Protein AF-A0A7W0THV8-F1 (afdb_monomer)

Sequence (160 aa):
AHALTLDAVAAEAGVSKGGVLYHFGSKRALIDGLVDCWLDDFEARLEGPDLVAAYVRASDLSGAGPDVRASEFGMLAALIGDPEVLEAARKRQAQWMERMLGGTLAREDAWLVRFAADGLWFADLLGIATPAGEDRRRLIARLLSLAAGGAARIDSSVNR

Radius of gyration: 19.08 Å; Cα contacts (8 Å, |Δi|>4): 119; chains: 1; bounding box: 66×31×42 Å

Structure (mmCIF, N/CA/C/O backbone):
data_AF-A0A7W0THV8-F1
#
_entry.id   AF-A0A7W0THV8-F1
#
loop_
_atom_site.group_PDB
_atom_site.id
_atom_site.type_symbol
_atom_site.label_atom_id
_atom_site.label_alt_id
_atom_site.label_comp_id
_atom_site.label_asym_id
_atom_site.label_entity_id
_atom_site.label_seq_id
_atom_site.pdbx_PDB_ins_code
_atom_site.Cartn_x
_atom_site.Cartn_y
_atom_site.Cartn_z
_atom_site.occupancy
_atom_site.B_iso_or_equiv
_atom_site.auth_seq_id
_atom_site.auth_comp_id
_atom_site.auth_asym_id
_atom_site.auth_atom_id
_atom_site.pdbx_PDB_model_num
ATOM 1 N N . ALA A 1 1 ? -8.223 16.161 10.550 1.00 44.00 1 ALA A N 1
ATOM 2 C CA . ALA A 1 1 ? -8.437 14.716 10.354 1.00 44.00 1 ALA A CA 1
ATOM 3 C C . ALA A 1 1 ? -9.299 14.203 11.499 1.00 44.00 1 ALA A C 1
ATOM 5 O O . ALA A 1 1 ? -8.899 14.351 12.649 1.00 44.00 1 ALA A O 1
ATOM 6 N N . HIS A 1 2 ? -10.496 13.691 11.210 1.00 48.56 2 HIS A N 1
ATOM 7 C CA . HIS A 1 2 ? -11.287 12.981 12.213 1.00 48.56 2 HIS A CA 1
ATOM 8 C C . HIS A 1 2 ? -10.572 11.663 12.503 1.00 48.56 2 HIS A C 1
ATOM 10 O O . HIS A 1 2 ? -10.483 10.805 11.631 1.00 48.56 2 HIS A O 1
ATOM 16 N N . ALA A 1 3 ? -10.000 11.526 13.699 1.00 66.25 3 ALA A N 1
ATOM 17 C CA . ALA A 1 3 ? -9.492 10.241 14.150 1.00 66.25 3 ALA A CA 1
ATOM 18 C C . ALA A 1 3 ? -10.640 9.224 14.092 1.00 66.25 3 ALA A C 1
ATOM 20 O O . ALA A 1 3 ? -11.735 9.533 14.560 1.00 66.25 3 ALA A O 1
ATOM 21 N N . LEU A 1 4 ? -10.394 8.030 13.544 1.00 74.19 4 LEU A N 1
ATOM 22 C CA . LEU A 1 4 ? -11.346 6.917 13.565 1.00 74.19 4 LEU A CA 1
ATOM 23 C C . LEU A 1 4 ? -11.940 6.786 14.979 1.00 74.19 4 LEU A C 1
ATOM 25 O O . LEU A 1 4 ? -11.187 6.656 15.950 1.00 74.19 4 LEU A O 1
ATOM 29 N N . THR A 1 5 ? -13.264 6.841 15.128 1.00 84.94 5 THR A N 1
ATOM 30 C CA . THR A 1 5 ? -13.939 6.588 16.410 1.00 84.94 5 THR A CA 1
ATOM 31 C C . THR A 1 5 ? -14.860 5.388 16.277 1.00 84.94 5 THR A C 1
ATOM 33 O O . THR A 1 5 ? -15.469 5.173 15.234 1.00 84.94 5 THR A O 1
ATOM 36 N N . LEU A 1 6 ? -14.986 4.611 17.354 1.00 86.75 6 LEU A N 1
ATOM 37 C CA . LEU A 1 6 ? -15.914 3.478 17.380 1.00 86.75 6 LEU A CA 1
ATOM 38 C C . LEU A 1 6 ? -17.364 3.918 17.151 1.00 86.75 6 LEU A C 1
ATOM 40 O O . LEU A 1 6 ? -18.135 3.155 16.590 1.00 86.75 6 LEU A O 1
ATOM 44 N N . ASP A 1 7 ? -17.721 5.138 17.561 1.00 88.50 7 ASP A N 1
ATOM 45 C CA . ASP A 1 7 ? -19.059 5.695 17.350 1.00 88.50 7 ASP A CA 1
ATOM 46 C C . ASP A 1 7 ? -19.310 6.009 15.869 1.00 88.50 7 ASP A C 1
ATOM 48 O O . ASP A 1 7 ? -20.376 5.686 15.356 1.00 88.50 7 ASP A O 1
ATOM 52 N N . ALA A 1 8 ? -18.320 6.574 15.165 1.00 88.31 8 ALA A N 1
ATOM 53 C CA . ALA A 1 8 ? -18.418 6.826 13.727 1.00 88.31 8 ALA A CA 1
ATOM 54 C C . ALA A 1 8 ? -18.482 5.516 12.930 1.00 88.31 8 ALA A C 1
ATOM 56 O O . ALA A 1 8 ? -19.318 5.382 12.045 1.00 88.31 8 ALA A O 1
ATOM 57 N N . VAL A 1 9 ? -17.653 4.529 13.289 1.00 89.81 9 VAL A N 1
ATOM 58 C CA . VAL A 1 9 ? -17.675 3.195 12.665 1.00 89.81 9 VAL A CA 1
ATOM 59 C C . VAL A 1 9 ? -19.017 2.505 12.895 1.00 89.81 9 VAL A C 1
ATOM 61 O O . VAL A 1 9 ? -19.586 1.948 11.967 1.00 89.81 9 VAL A O 1
ATOM 64 N N . ALA A 1 10 ? -19.540 2.556 14.121 1.00 91.88 10 ALA A N 1
ATOM 65 C CA . ALA A 1 10 ? -20.832 1.970 14.458 1.00 91.88 10 ALA A CA 1
ATOM 66 C C . ALA A 1 10 ? -21.976 2.617 13.661 1.00 91.88 10 ALA A C 1
ATOM 68 O O . ALA A 1 10 ? -22.809 1.905 13.103 1.00 91.88 10 ALA A O 1
ATOM 69 N N . ALA A 1 11 ? -21.977 3.951 13.566 1.00 92.69 11 ALA A N 1
ATOM 70 C CA . ALA A 1 11 ? -22.964 4.697 12.794 1.00 92.69 11 ALA A CA 1
ATOM 71 C C . ALA A 1 11 ? -22.924 4.337 11.301 1.00 92.69 11 ALA A C 1
ATOM 73 O O . ALA A 1 11 ? -23.973 4.059 10.726 1.00 92.69 11 ALA A O 1
ATOM 74 N N . GLU A 1 12 ? -21.731 4.283 10.702 1.00 90.38 12 GLU A N 1
ATOM 75 C CA . GLU A 1 12 ? -21.550 3.931 9.288 1.00 90.38 12 GLU A CA 1
ATOM 76 C C . GLU A 1 12 ? -21.942 2.473 9.003 1.00 90.38 12 GLU A C 1
ATOM 78 O O . GLU A 1 12 ? -22.635 2.181 8.034 1.00 90.38 12 GLU A O 1
ATOM 83 N N . ALA A 1 13 ? -21.562 1.545 9.885 1.00 91.19 13 ALA A N 1
ATOM 84 C CA . ALA A 1 13 ? -21.872 0.124 9.738 1.00 91.19 13 ALA A CA 1
ATOM 85 C C . ALA A 1 13 ? -23.317 -0.241 10.135 1.00 91.19 13 ALA A C 1
ATOM 87 O O . ALA A 1 13 ? -23.701 -1.407 10.040 1.00 91.19 13 ALA A O 1
ATOM 88 N N . GLY A 1 14 ? -24.121 0.717 10.612 1.00 94.75 14 GLY A N 1
ATOM 89 C CA . GLY A 1 14 ? -25.497 0.471 11.053 1.00 94.75 14 GLY A CA 1
ATOM 90 C C . GLY A 1 14 ? -25.607 -0.443 12.281 1.00 94.75 14 GLY A C 1
ATOM 91 O O . GLY A 1 14 ? -26.631 -1.100 12.474 1.00 94.75 14 GLY A O 1
ATOM 92 N N . VAL A 1 15 ? -24.564 -0.505 13.115 1.00 94.56 15 VAL A N 1
ATOM 93 C CA . VAL A 1 15 ? -24.509 -1.330 14.333 1.00 94.56 15 VAL A CA 1
ATOM 94 C C . VAL A 1 15 ? -24.340 -0.463 15.580 1.00 94.56 15 VAL A C 1
ATOM 96 O O . VAL A 1 15 ? -24.070 0.731 15.511 1.00 94.56 15 VAL A O 1
ATOM 99 N N . SER A 1 16 ? -24.491 -1.051 16.769 1.00 94.25 16 SER A N 1
ATOM 100 C CA . SER A 1 16 ? -24.178 -0.335 18.010 1.00 94.25 16 SER A CA 1
ATOM 101 C C . SER A 1 16 ? -22.667 -0.306 18.267 1.00 94.25 16 SER A C 1
ATOM 103 O O . SER A 1 16 ? -21.937 -1.218 17.873 1.00 94.25 16 SER A O 1
ATOM 105 N N . LYS A 1 17 ? -22.191 0.689 19.025 1.00 90.62 17 LYS A N 1
ATOM 106 C CA . LYS A 1 17 ? -20.804 0.726 19.531 1.00 90.62 17 LYS A CA 1
ATOM 107 C C . LYS A 1 17 ? -20.428 -0.563 20.274 1.00 90.62 17 LYS A C 1
ATOM 109 O O . LYS A 1 17 ? -19.313 -1.060 20.137 1.00 90.62 17 LYS A O 1
ATOM 114 N N . GLY A 1 18 ? -21.375 -1.112 21.041 1.00 91.88 18 GLY A N 1
ATOM 115 C CA . GLY A 1 18 ? -21.225 -2.400 21.719 1.00 91.88 18 GLY A CA 1
ATOM 116 C C . GLY A 1 18 ? -21.080 -3.569 20.742 1.00 91.88 18 GLY A C 1
ATOM 117 O O . GLY A 1 18 ? -20.284 -4.459 21.000 1.00 91.88 18 GLY A O 1
ATOM 118 N N . GLY A 1 19 ? -21.775 -3.536 19.601 1.00 91.50 19 GLY A N 1
ATOM 119 C CA . GLY A 1 19 ? -21.630 -4.515 18.520 1.00 91.50 19 GLY A CA 1
ATOM 120 C C . GLY A 1 19 ? -20.249 -4.477 17.865 1.00 91.50 19 GLY A C 1
ATOM 121 O O . GLY A 1 19 ? -19.629 -5.520 17.692 1.00 91.50 19 GLY A O 1
ATOM 122 N N . VAL A 1 20 ? -19.706 -3.284 17.593 1.00 91.69 20 VAL A N 1
ATOM 123 C CA . VAL A 1 20 ? -18.320 -3.151 17.096 1.00 91.69 20 VAL A CA 1
ATOM 124 C C . VAL A 1 20 ? -17.329 -3.727 18.113 1.00 91.69 20 VAL A C 1
ATOM 126 O O . VAL A 1 20 ? -16.472 -4.536 17.769 1.00 91.69 20 VAL A O 1
ATOM 129 N N . LEU A 1 21 ? -17.469 -3.361 19.390 1.00 91.62 21 LEU A N 1
ATOM 130 C CA . LEU A 1 21 ? -16.607 -3.883 20.454 1.00 91.62 21 LEU A CA 1
ATOM 131 C C . LEU A 1 21 ? -16.773 -5.388 20.682 1.00 91.62 21 LEU A C 1
ATOM 133 O O . LEU A 1 21 ? -15.809 -6.034 21.073 1.00 91.62 21 LEU A O 1
ATOM 137 N N . TYR A 1 22 ? -17.949 -5.955 20.422 1.00 92.38 22 TYR A N 1
ATOM 138 C CA . TYR A 1 22 ? -18.169 -7.395 20.510 1.00 92.38 22 TYR A CA 1
ATOM 139 C C . TYR A 1 22 ? -17.331 -8.166 19.480 1.00 92.38 22 TYR A C 1
ATOM 141 O O . TYR A 1 22 ? -16.761 -9.199 19.816 1.00 92.38 22 TYR A O 1
ATOM 149 N N . HIS A 1 23 ? -17.210 -7.651 18.252 1.00 89.94 23 HIS A N 1
ATOM 150 C CA . HIS A 1 23 ? -16.445 -8.310 17.188 1.00 89.94 23 HIS A CA 1
ATOM 151 C C . HIS A 1 23 ? -14.935 -8.084 17.288 1.00 89.94 23 HIS A C 1
ATOM 153 O O . HIS A 1 23 ? -14.166 -9.017 17.082 1.00 89.94 23 HIS A O 1
ATOM 159 N N . PHE A 1 24 ? -14.506 -6.861 17.605 1.00 90.75 24 PHE A N 1
ATOM 160 C CA . PHE A 1 24 ? -13.085 -6.501 17.580 1.00 90.75 24 PHE A CA 1
ATOM 161 C C . PHE A 1 24 ? -12.440 -6.466 18.971 1.00 90.75 24 PHE A C 1
ATOM 163 O O . PHE A 1 24 ? -11.223 -6.453 19.087 1.00 90.75 24 PHE A O 1
ATOM 170 N N . GLY A 1 25 ? -13.210 -6.411 20.058 1.00 90.62 25 GLY A N 1
ATOM 171 C CA . GLY A 1 25 ? -12.703 -6.341 21.436 1.00 90.62 25 GLY A CA 1
ATOM 172 C C . GLY A 1 25 ? -12.135 -4.975 21.845 1.00 90.62 25 GLY A C 1
ATOM 173 O O . GLY A 1 25 ? -12.262 -4.573 23.000 1.00 90.62 25 GLY A O 1
ATOM 174 N N . SER A 1 26 ? -11.543 -4.215 20.919 1.00 90.00 26 SER A N 1
ATOM 175 C CA . SER A 1 26 ? -11.047 -2.858 21.170 1.00 90.00 26 SER A CA 1
ATOM 176 C C . SER A 1 26 ? -10.939 -2.027 19.887 1.00 90.00 26 SER A C 1
ATOM 178 O O . SER A 1 26 ? -10.914 -2.555 18.778 1.00 90.00 26 SER A O 1
ATOM 180 N N . LYS A 1 27 ? -10.811 -0.700 20.036 1.00 87.44 27 LYS A N 1
ATOM 181 C CA . LYS A 1 27 ? -10.466 0.199 18.919 1.00 87.44 27 LYS A CA 1
ATOM 182 C C . LYS A 1 27 ? -9.138 -0.191 18.266 1.00 87.44 27 LYS A C 1
ATOM 184 O O . LYS A 1 27 ? -8.996 -0.049 17.059 1.00 87.44 27 LYS A O 1
ATOM 189 N N . ARG A 1 28 ? -8.183 -0.651 19.074 1.00 88.56 28 ARG A N 1
ATOM 190 C CA . ARG A 1 28 ? -6.863 -1.066 18.613 1.00 88.56 28 ARG A CA 1
ATOM 191 C C 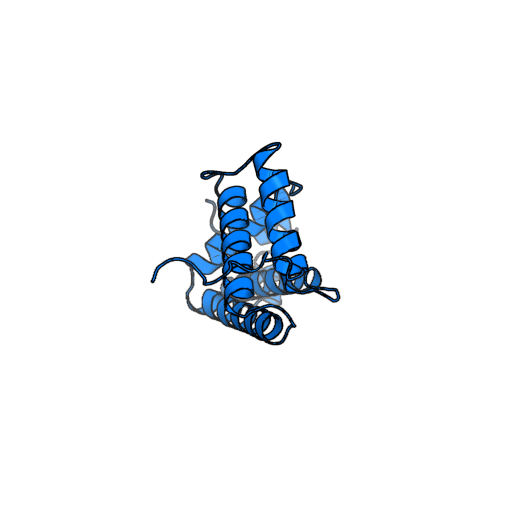. ARG A 1 28 ? -6.965 -2.255 17.660 1.00 88.56 28 ARG A C 1
ATOM 193 O O . ARG A 1 28 ? -6.585 -2.129 16.509 1.00 88.56 28 ARG A O 1
ATOM 200 N N . ALA A 1 29 ? -7.601 -3.328 18.107 1.00 89.88 29 ALA A N 1
ATOM 201 C CA . ALA A 1 29 ? -7.791 -4.532 17.304 1.00 89.88 29 ALA A CA 1
ATOM 202 C C . ALA A 1 29 ? -8.601 -4.284 16.016 1.00 89.88 29 ALA A C 1
ATOM 204 O O . ALA A 1 29 ? -8.363 -4.936 15.005 1.00 89.88 29 ALA A O 1
ATOM 205 N N . LEU A 1 30 ? -9.522 -3.311 16.018 1.00 90.88 30 LEU A N 1
ATOM 206 C CA . LEU A 1 30 ? -10.167 -2.845 14.786 1.00 90.88 30 LEU A CA 1
ATOM 207 C C . LEU A 1 30 ? -9.156 -2.210 13.814 1.00 90.88 30 LEU A C 1
ATOM 209 O O . LEU A 1 30 ? -9.194 -2.507 12.627 1.00 90.88 30 LEU A O 1
ATOM 213 N N . ILE A 1 31 ? -8.274 -1.330 14.298 1.00 90.81 31 ILE A N 1
ATOM 214 C CA . ILE A 1 31 ? -7.242 -0.694 13.463 1.00 90.81 31 ILE A CA 1
ATOM 215 C C . ILE A 1 31 ? -6.269 -1.743 12.920 1.00 90.81 31 ILE A C 1
ATOM 217 O O . ILE A 1 31 ? -5.957 -1.696 11.735 1.00 90.81 31 ILE A O 1
ATOM 221 N N . ASP A 1 32 ? -5.845 -2.694 13.755 1.00 90.62 32 ASP A N 1
ATOM 222 C CA . ASP A 1 32 ? -4.956 -3.785 13.344 1.00 90.62 32 ASP A CA 1
ATOM 223 C C . ASP A 1 32 ? -5.583 -4.579 12.188 1.00 90.62 32 ASP A C 1
ATOM 225 O O . ASP A 1 32 ? -4.973 -4.716 11.131 1.00 90.62 32 ASP A O 1
ATOM 229 N N . GLY A 1 33 ? -6.852 -4.983 12.329 1.00 91.69 33 GLY A N 1
ATOM 230 C CA . GLY A 1 33 ? -7.577 -5.691 11.271 1.00 91.69 33 GLY A CA 1
ATOM 231 C C . GLY A 1 33 ? -7.751 -4.876 9.984 1.00 91.69 33 GLY A C 1
ATOM 232 O O . GLY A 1 33 ? -7.649 -5.428 8.894 1.00 91.69 33 GLY A O 1
ATOM 233 N N . LEU A 1 34 ? -7.972 -3.559 10.081 1.00 91.50 34 LEU A N 1
ATOM 234 C CA . LEU A 1 34 ? -8.053 -2.687 8.901 1.00 91.50 34 LEU A CA 1
ATOM 235 C C . LEU A 1 34 ? -6.713 -2.593 8.161 1.00 91.50 34 LEU A C 1
ATOM 237 O O . LEU A 1 34 ? -6.694 -2.585 6.931 1.00 91.50 34 LEU A O 1
ATOM 241 N N . VAL A 1 35 ? -5.600 -2.513 8.895 1.00 92.62 35 VAL A N 1
ATOM 242 C CA . VAL A 1 35 ? -4.257 -2.476 8.302 1.00 92.62 35 VAL A CA 1
ATOM 243 C C . VAL A 1 35 ? -3.911 -3.818 7.668 1.00 92.62 35 VAL A C 1
ATOM 245 O O . VAL A 1 35 ? -3.387 -3.827 6.557 1.00 92.62 35 VAL A O 1
ATOM 248 N N . ASP A 1 36 ? -4.250 -4.932 8.317 1.00 93.25 36 ASP A N 1
ATOM 249 C CA . ASP A 1 36 ? -4.066 -6.270 7.750 1.00 93.25 36 ASP A CA 1
ATOM 250 C C . ASP A 1 36 ? -4.855 -6.436 6.444 1.00 93.25 36 ASP A C 1
ATOM 252 O O . ASP A 1 36 ? -4.271 -6.825 5.435 1.00 93.25 36 ASP A O 1
ATOM 256 N N . CYS A 1 37 ? -6.136 -6.041 6.415 1.00 93.50 37 CYS A N 1
ATOM 257 C CA . CYS A 1 37 ? -6.927 -6.049 5.182 1.00 93.50 37 CYS A CA 1
ATOM 258 C C . CYS A 1 37 ? -6.285 -5.199 4.080 1.00 93.50 37 CYS A C 1
ATOM 260 O O . CYS A 1 37 ? -6.179 -5.650 2.944 1.00 93.50 37 CYS A O 1
ATOM 262 N N . TRP A 1 38 ? -5.811 -3.993 4.405 1.00 94.19 38 TRP A N 1
ATOM 263 C CA . TRP A 1 38 ? -5.155 -3.134 3.418 1.00 94.19 38 TRP A CA 1
ATOM 264 C C . TRP A 1 38 ? -3.856 -3.755 2.870 1.00 94.19 38 TRP A C 1
ATOM 266 O O . TRP A 1 38 ? -3.590 -3.685 1.668 1.00 94.19 38 TRP A O 1
ATOM 276 N N . LEU A 1 39 ? -3.049 -4.383 3.733 1.00 94.31 39 LEU A N 1
ATOM 277 C CA . LEU A 1 39 ? -1.820 -5.074 3.334 1.00 94.31 39 LEU A CA 1
ATOM 278 C C . LEU A 1 39 ? -2.119 -6.282 2.439 1.00 94.31 39 LEU A C 1
ATOM 280 O O . LEU A 1 39 ? -1.418 -6.484 1.447 1.00 94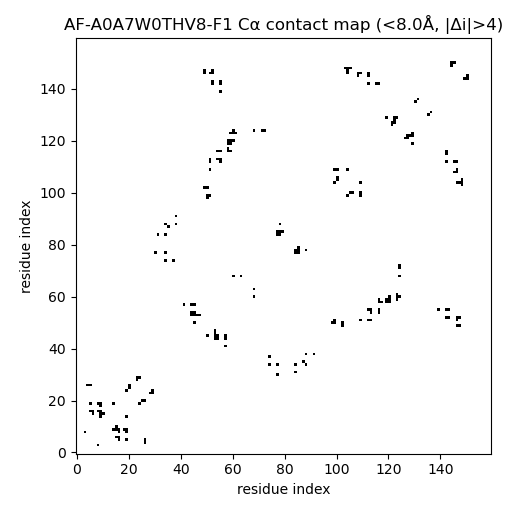.31 39 LEU A O 1
ATOM 284 N N . ASP A 1 40 ? -3.154 -7.053 2.764 1.00 95.06 40 ASP A N 1
ATOM 285 C CA . ASP A 1 40 ? -3.587 -8.203 1.971 1.00 95.06 40 ASP A CA 1
ATOM 286 C C . ASP A 1 40 ? -4.141 -7.762 0.601 1.00 95.06 40 ASP A C 1
ATOM 288 O O . ASP A 1 40 ? -3.788 -8.349 -0.424 1.00 95.06 40 ASP A O 1
ATOM 292 N N . ASP A 1 41 ? -4.911 -6.670 0.545 1.00 93.50 41 ASP A N 1
ATOM 293 C CA . ASP A 1 41 ? -5.400 -6.073 -0.707 1.00 93.50 41 ASP A CA 1
ATOM 294 C C . ASP A 1 41 ? -4.255 -5.544 -1.586 1.00 93.50 41 ASP A C 1
ATOM 296 O O . ASP A 1 41 ? -4.305 -5.599 -2.821 1.00 93.50 41 ASP A O 1
ATOM 300 N N . PHE A 1 42 ? -3.200 -4.998 -0.973 1.00 94.12 42 PHE A N 1
ATOM 301 C CA . PHE A 1 42 ? -1.989 -4.630 -1.700 1.00 94.12 42 PHE A CA 1
ATOM 302 C C . PHE A 1 42 ? -1.271 -5.876 -2.229 1.00 94.12 42 PHE A C 1
ATOM 304 O O . PHE A 1 42 ? -0.942 -5.925 -3.413 1.00 94.12 42 PHE A O 1
ATOM 311 N N . GLU A 1 43 ? -1.083 -6.903 -1.397 1.00 94.81 43 GLU A N 1
ATOM 312 C CA . GLU A 1 43 ? -0.424 -8.154 -1.783 1.00 94.81 43 GLU A CA 1
ATOM 313 C C . GLU A 1 43 ? -1.152 -8.891 -2.912 1.00 94.81 43 GLU A C 1
ATOM 315 O O . GLU A 1 43 ? -0.496 -9.400 -3.821 1.00 94.81 43 GLU A O 1
ATOM 320 N N . ALA A 1 44 ? -2.485 -8.886 -2.920 1.00 94.19 44 ALA A N 1
ATOM 321 C CA . ALA A 1 44 ? -3.291 -9.464 -3.996 1.00 94.19 44 ALA A CA 1
ATOM 322 C C . ALA A 1 44 ? -3.064 -8.778 -5.358 1.00 94.19 44 ALA A C 1
ATOM 324 O O . ALA A 1 44 ? -3.324 -9.359 -6.407 1.00 94.19 44 ALA A O 1
ATOM 325 N N . ARG A 1 45 ? -2.549 -7.541 -5.373 1.00 93.81 45 ARG A N 1
ATOM 326 C CA . ARG A 1 45 ? -2.161 -6.830 -6.606 1.00 93.81 45 ARG A CA 1
ATOM 327 C C . ARG A 1 45 ? -0.722 -7.118 -7.034 1.00 93.81 45 ARG A C 1
ATOM 329 O O . ARG A 1 45 ? -0.330 -6.742 -8.138 1.00 93.81 45 ARG A O 1
ATOM 336 N N . LEU A 1 46 ? 0.061 -7.796 -6.196 1.00 93.19 46 LEU A N 1
ATOM 337 C CA . LEU A 1 46 ? 1.451 -8.175 -6.448 1.00 93.19 46 LEU A CA 1
ATOM 338 C C . LEU A 1 46 ? 1.570 -9.545 -7.143 1.00 93.19 46 LEU A C 1
ATOM 340 O O . LEU A 1 46 ? 2.436 -10.361 -6.811 1.00 93.19 46 LEU A O 1
ATOM 344 N N . GLU A 1 47 ? 0.690 -9.802 -8.107 1.00 81.38 47 GLU A N 1
ATOM 345 C CA . GLU A 1 47 ? 0.645 -11.044 -8.876 1.00 81.38 47 GLU A CA 1
ATOM 346 C C . GLU A 1 47 ? 1.404 -10.945 -10.208 1.00 81.38 47 GLU A C 1
ATOM 348 O O . GLU A 1 47 ? 1.635 -9.867 -10.760 1.00 81.38 47 GLU A O 1
ATOM 353 N N . GLY A 1 48 ? 1.757 -12.107 -10.762 1.00 82.75 48 GLY A N 1
ATOM 354 C CA . GLY A 1 48 ? 2.397 -12.230 -12.070 1.00 82.75 48 GLY A CA 1
ATOM 355 C C . GLY A 1 48 ? 3.900 -12.535 -12.015 1.00 82.75 48 GLY A C 1
ATOM 356 O O . GLY A 1 48 ? 4.482 -12.678 -10.940 1.00 82.75 48 GLY A O 1
ATOM 357 N N . PRO A 1 49 ? 4.538 -12.686 -13.189 1.00 80.38 49 PRO A N 1
ATOM 358 C CA . PRO A 1 49 ? 5.923 -13.151 -13.290 1.00 80.38 49 PRO A CA 1
ATOM 359 C C . PRO A 1 49 ? 6.961 -12.098 -12.878 1.00 80.38 49 PRO A C 1
ATOM 361 O O . PRO A 1 49 ? 8.096 -12.457 -12.581 1.00 80.38 49 PRO A O 1
ATOM 364 N N . ASP A 1 50 ? 6.587 -10.815 -12.866 1.00 90.12 50 ASP A N 1
ATOM 365 C CA . ASP A 1 50 ? 7.458 -9.697 -12.495 1.00 90.12 50 ASP A CA 1
ATOM 366 C C . ASP A 1 50 ? 6.840 -8.918 -11.330 1.00 90.12 50 ASP A C 1
ATOM 368 O O . ASP A 1 50 ? 5.983 -8.045 -11.504 1.00 90.12 50 ASP A O 1
ATOM 372 N N . LEU A 1 51 ? 7.299 -9.261 -10.127 1.00 94.38 51 LEU A N 1
ATOM 373 C CA . LEU A 1 51 ? 6.841 -8.665 -8.878 1.00 94.38 51 LEU A CA 1
ATOM 374 C C . LEU A 1 51 ? 7.169 -7.168 -8.786 1.00 94.38 51 LEU A C 1
ATOM 376 O O . LEU A 1 51 ? 6.386 -6.406 -8.223 1.00 94.38 51 LEU A O 1
ATOM 380 N N . VAL A 1 52 ? 8.298 -6.730 -9.350 1.00 96.44 52 VAL A N 1
ATOM 381 C CA . VAL A 1 52 ? 8.724 -5.324 -9.306 1.00 96.44 52 VAL A CA 1
ATOM 382 C C . VAL A 1 52 ? 7.816 -4.485 -10.204 1.00 96.44 52 VAL A C 1
ATOM 384 O O . VAL A 1 52 ? 7.338 -3.426 -9.797 1.00 96.44 52 VAL A O 1
ATOM 387 N N . ALA A 1 53 ? 7.499 -4.977 -11.403 1.00 95.88 53 ALA A N 1
ATOM 388 C CA . ALA A 1 53 ? 6.544 -4.312 -12.284 1.00 95.88 53 ALA A CA 1
ATOM 389 C C . ALA A 1 53 ? 5.119 -4.310 -11.708 1.00 95.88 53 ALA A C 1
ATOM 391 O O . ALA A 1 53 ? 4.391 -3.332 -11.896 1.00 95.88 53 ALA A O 1
ATOM 392 N N . ALA A 1 54 ? 4.704 -5.381 -11.023 1.00 96.25 54 ALA A N 1
ATOM 393 C CA . ALA A 1 54 ? 3.422 -5.425 -10.322 1.00 96.25 54 ALA A CA 1
ATOM 394 C C . ALA A 1 54 ? 3.360 -4.368 -9.208 1.00 96.25 54 ALA A C 1
ATOM 396 O O . ALA A 1 54 ? 2.388 -3.617 -9.135 1.00 96.25 54 ALA A O 1
ATOM 397 N N . TYR A 1 55 ? 4.439 -4.221 -8.432 1.00 97.06 55 TYR A N 1
ATOM 398 C CA . TYR A 1 55 ? 4.557 -3.200 -7.391 1.00 97.06 55 TYR A CA 1
ATOM 399 C C . TYR A 1 55 ? 4.398 -1.780 -7.954 1.00 97.06 55 TYR A C 1
ATOM 401 O O . TYR A 1 55 ? 3.586 -1.011 -7.452 1.00 97.06 55 TYR A O 1
ATOM 409 N N . VAL A 1 56 ? 5.077 -1.450 -9.063 1.00 96.94 56 VAL A N 1
ATOM 410 C CA . VAL A 1 56 ? 4.930 -0.140 -9.737 1.00 96.94 56 VAL A CA 1
ATOM 411 C C . VAL A 1 56 ? 3.471 0.157 -10.089 1.00 96.94 56 VAL A C 1
ATOM 413 O O . VAL A 1 56 ? 3.006 1.277 -9.890 1.00 96.94 56 VAL A O 1
ATOM 416 N N . ARG A 1 57 ? 2.737 -0.833 -10.611 1.00 95.56 57 ARG A N 1
ATOM 417 C CA . ARG A 1 57 ? 1.319 -0.663 -10.972 1.00 95.56 57 ARG A CA 1
ATOM 418 C C . ARG A 1 57 ? 0.428 -0.537 -9.741 1.00 95.56 57 ARG A C 1
ATOM 420 O O . ARG A 1 57 ? -0.509 0.250 -9.767 1.00 95.56 57 ARG A O 1
ATOM 427 N N . ALA A 1 58 ? 0.704 -1.300 -8.686 1.00 95.06 58 ALA A N 1
ATOM 428 C CA . ALA A 1 58 ? -0.066 -1.261 -7.447 1.00 95.06 58 ALA A CA 1
ATOM 429 C C . ALA A 1 58 ? 0.102 0.072 -6.692 1.00 95.06 58 ALA A C 1
ATOM 431 O O . ALA A 1 58 ? -0.846 0.538 -6.059 1.00 95.06 58 ALA A O 1
ATOM 432 N N . SER A 1 59 ? 1.276 0.701 -6.791 1.00 94.88 59 SER A N 1
ATOM 433 C CA . SER A 1 59 ? 1.576 2.007 -6.188 1.00 94.88 59 SER A CA 1
ATOM 434 C C . SER A 1 59 ? 1.039 3.204 -6.987 1.00 94.88 59 SER A C 1
ATOM 436 O O . SER A 1 59 ? 0.982 4.314 -6.463 1.00 94.88 59 SER A O 1
ATOM 438 N N . ASP A 1 60 ? 0.642 3.015 -8.248 1.00 93.94 60 ASP A N 1
ATOM 439 C CA . ASP A 1 60 ? 0.088 4.073 -9.096 1.00 93.94 60 ASP A CA 1
ATOM 440 C C . ASP A 1 60 ? -1.364 4.401 -8.693 1.00 93.94 60 ASP A C 1
ATOM 442 O O . ASP A 1 60 ? -2.290 3.639 -8.975 1.00 93.94 60 ASP A O 1
ATOM 446 N N . LEU A 1 61 ? -1.585 5.580 -8.098 1.00 92.75 61 LEU A N 1
ATOM 447 C CA . LEU A 1 61 ? -2.916 6.028 -7.677 1.00 92.75 61 LEU A CA 1
ATOM 448 C C . LEU A 1 61 ? -3.594 6.979 -8.677 1.00 92.75 61 LEU A C 1
ATOM 450 O O . LEU A 1 61 ? -4.601 7.599 -8.337 1.00 92.75 61 LEU A O 1
ATOM 454 N N . SER A 1 62 ? -3.110 7.142 -9.912 1.00 89.56 62 SER A N 1
ATOM 455 C CA . SER A 1 62 ? -3.717 8.099 -10.862 1.00 89.56 62 SER A CA 1
ATOM 456 C C . SER A 1 62 ? -5.174 7.805 -11.191 1.00 89.56 62 SER A C 1
ATOM 458 O O . SER A 1 62 ? -5.954 8.737 -11.373 1.00 89.56 62 SER A O 1
ATOM 460 N N . GLY A 1 63 ? -5.538 6.525 -11.256 1.00 86.62 63 GLY A N 1
ATOM 461 C CA . GLY A 1 63 ? -6.911 6.076 -11.483 1.00 86.62 63 GLY A CA 1
ATOM 462 C C . GLY A 1 63 ? -7.752 5.969 -10.209 1.00 86.62 63 GLY A C 1
ATOM 463 O O . GLY A 1 63 ? -8.928 5.626 -10.295 1.00 86.62 63 GLY A O 1
ATOM 464 N N . ALA A 1 64 ? -7.174 6.230 -9.032 1.00 89.44 64 ALA A N 1
ATOM 465 C CA . ALA A 1 64 ? -7.855 6.038 -7.760 1.00 89.44 64 ALA A CA 1
ATOM 466 C C . ALA A 1 64 ? -8.918 7.120 -7.521 1.00 89.44 64 ALA A C 1
ATOM 468 O O . ALA A 1 64 ? -8.625 8.325 -7.539 1.00 89.44 64 ALA A O 1
ATOM 469 N N . GLY A 1 65 ? -10.146 6.669 -7.252 1.00 91.00 65 GLY A N 1
ATOM 470 C CA . GLY A 1 65 ? -11.247 7.521 -6.811 1.00 91.00 65 GLY A CA 1
ATOM 471 C C . GLY A 1 65 ? -11.067 8.042 -5.375 1.00 91.00 65 GLY A C 1
ATOM 472 O O . GLY A 1 65 ? -10.125 7.645 -4.681 1.00 91.00 65 GLY A O 1
ATOM 473 N N . PRO A 1 66 ? -11.971 8.924 -4.911 1.00 89.06 66 PRO A N 1
ATOM 474 C CA . PRO A 1 66 ? -11.885 9.545 -3.588 1.00 89.06 66 PRO A CA 1
ATOM 475 C C . PRO A 1 66 ? -11.808 8.540 -2.432 1.00 89.06 66 PRO A C 1
ATOM 477 O O . PRO A 1 66 ? -11.000 8.730 -1.527 1.00 89.06 66 PRO A O 1
ATOM 480 N N . ASP A 1 67 ? -12.581 7.454 -2.493 1.00 89.00 67 ASP A N 1
ATOM 481 C CA . ASP A 1 67 ? -12.661 6.465 -1.409 1.00 89.00 67 ASP A CA 1
ATOM 482 C C . ASP A 1 67 ? -11.354 5.688 -1.241 1.00 89.00 67 ASP A C 1
ATOM 484 O O . ASP A 1 67 ? -10.861 5.518 -0.127 1.00 89.00 67 ASP A O 1
ATOM 488 N N . VAL A 1 68 ? -10.732 5.292 -2.358 1.00 90.12 68 VAL A N 1
ATOM 489 C CA . VAL A 1 68 ? -9.418 4.634 -2.345 1.00 90.12 68 VAL A CA 1
ATOM 490 C C . VAL A 1 68 ? -8.382 5.571 -1.729 1.00 90.12 68 VAL A C 1
ATOM 492 O O . VAL A 1 68 ? -7.671 5.180 -0.812 1.00 90.12 68 VAL A O 1
ATOM 495 N N . ARG A 1 69 ? -8.341 6.841 -2.149 1.00 89.94 69 ARG A N 1
ATOM 496 C CA . ARG A 1 69 ? -7.406 7.828 -1.580 1.00 89.94 69 ARG A CA 1
ATOM 497 C C . ARG A 1 69 ? -7.640 8.061 -0.088 1.00 89.94 69 ARG A C 1
ATOM 499 O O . ARG A 1 69 ? -6.677 8.205 0.659 1.00 89.94 69 ARG A O 1
ATOM 506 N N . ALA A 1 70 ? -8.897 8.089 0.351 1.00 89.31 70 ALA A N 1
ATOM 507 C CA . ALA A 1 70 ? -9.235 8.208 1.765 1.00 89.31 70 ALA A CA 1
ATOM 508 C C . ALA A 1 70 ? -8.750 6.990 2.568 1.00 89.31 70 ALA A C 1
ATOM 510 O O . ALA A 1 70 ? -8.203 7.167 3.657 1.00 89.31 70 ALA A O 1
ATOM 511 N N . SER A 1 71 ? -8.885 5.781 2.012 1.00 90.38 71 SER A N 1
ATOM 512 C CA . SER A 1 71 ? -8.355 4.547 2.601 1.00 90.38 71 SER A CA 1
ATOM 513 C C . SER A 1 71 ? -6.828 4.585 2.730 1.00 90.38 71 SER A C 1
ATOM 515 O O . SER A 1 71 ? -6.299 4.381 3.821 1.00 90.38 71 SER A O 1
ATOM 517 N N . GLU A 1 72 ? -6.118 4.938 1.653 1.00 93.38 72 GLU A N 1
ATOM 518 C CA . GLU A 1 72 ? -4.654 5.097 1.646 1.00 93.38 72 GLU A CA 1
ATOM 519 C C . GLU A 1 72 ? -4.191 6.130 2.693 1.00 93.38 72 GLU A C 1
ATOM 521 O O . GLU A 1 72 ? -3.237 5.907 3.440 1.00 93.38 72 GLU A O 1
ATOM 526 N N . PHE A 1 73 ? -4.907 7.251 2.821 1.00 92.12 73 PHE A N 1
ATOM 527 C CA . PHE A 1 73 ? -4.590 8.282 3.811 1.00 92.12 73 PHE A CA 1
ATOM 528 C C . PHE A 1 73 ? -4.847 7.806 5.246 1.00 92.12 73 PHE A C 1
ATOM 530 O O . PHE A 1 73 ? -4.052 8.077 6.149 1.00 92.12 73 PHE A O 1
ATOM 537 N N . GLY A 1 74 ? -5.953 7.090 5.468 1.00 90.31 74 GLY A N 1
ATOM 538 C CA . GLY A 1 74 ? -6.289 6.495 6.759 1.00 90.31 74 GLY A CA 1
ATOM 539 C C . GLY A 1 74 ? -5.243 5.481 7.218 1.00 90.31 74 GLY A C 1
ATOM 540 O O . GLY A 1 74 ? -4.836 5.503 8.379 1.00 90.31 74 GLY A O 1
ATOM 541 N N . MET A 1 75 ? -4.750 4.655 6.297 1.00 91.75 75 MET A N 1
ATOM 542 C CA . MET A 1 75 ? -3.687 3.689 6.557 1.00 91.75 75 MET A CA 1
ATOM 543 C C . MET A 1 75 ? -2.348 4.377 6.849 1.00 91.75 75 MET A C 1
ATOM 545 O O . MET A 1 75 ? -1.732 4.068 7.869 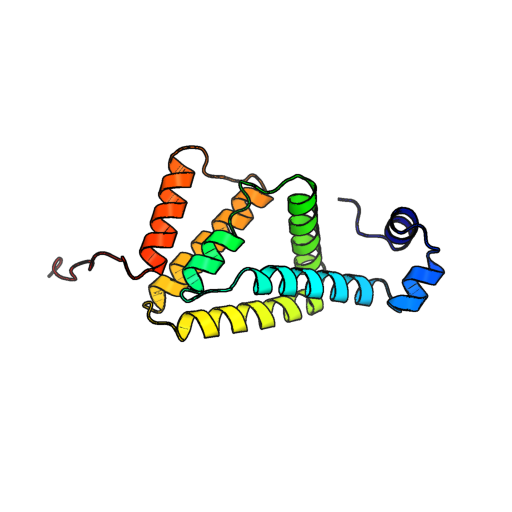1.00 91.75 75 MET A O 1
ATOM 549 N N . LEU A 1 76 ? -1.951 5.399 6.082 1.00 92.31 76 LEU A N 1
ATOM 550 C CA . LEU A 1 76 ? -0.765 6.201 6.409 1.00 92.31 76 LEU A CA 1
ATOM 551 C C . LEU A 1 76 ? -0.863 6.819 7.817 1.00 92.31 76 LEU A C 1
ATOM 553 O O . LEU A 1 76 ? 0.099 6.783 8.586 1.00 92.31 76 LEU A O 1
ATOM 557 N N . ALA A 1 77 ? -2.031 7.352 8.185 1.00 91.00 77 ALA A N 1
ATOM 558 C CA . ALA A 1 77 ? -2.258 7.905 9.516 1.00 91.00 77 ALA A CA 1
ATOM 559 C C . ALA A 1 77 ? -2.172 6.838 10.623 1.00 91.00 77 ALA A C 1
ATOM 561 O O . ALA A 1 77 ? -1.621 7.119 11.689 1.00 91.00 77 ALA A O 1
ATOM 562 N N . ALA A 1 78 ? -2.677 5.623 10.381 1.00 91.00 78 ALA A N 1
ATOM 563 C CA . ALA A 1 78 ? -2.573 4.505 11.318 1.00 91.00 78 ALA A CA 1
ATOM 564 C C . ALA A 1 78 ? -1.111 4.082 11.542 1.00 91.00 78 ALA A C 1
ATOM 566 O O . ALA A 1 78 ? -0.688 3.938 12.688 1.00 91.00 78 ALA A O 1
ATOM 567 N N . LEU A 1 79 ? -0.326 3.974 10.464 1.00 90.62 79 LEU A N 1
ATOM 568 C CA . LEU A 1 79 ? 1.101 3.633 10.514 1.00 90.62 79 LEU A CA 1
ATOM 569 C C . LEU A 1 79 ? 1.937 4.671 11.273 1.00 90.62 79 LEU A C 1
ATOM 571 O O . LEU A 1 79 ? 2.873 4.313 11.983 1.00 90.62 79 LEU A O 1
ATOM 575 N N . ILE A 1 80 ? 1.610 5.959 11.141 1.00 90.88 80 ILE A N 1
ATOM 576 C CA . ILE A 1 80 ? 2.302 7.040 11.862 1.00 90.88 80 ILE A CA 1
ATOM 577 C C . ILE A 1 80 ? 1.871 7.094 13.334 1.00 90.88 80 ILE A C 1
ATOM 579 O O . ILE A 1 80 ? 2.673 7.431 14.205 1.00 90.88 80 ILE A O 1
ATOM 583 N N . GLY A 1 81 ? 0.599 6.806 13.611 1.00 88.06 81 GLY A N 1
ATOM 584 C CA . GLY A 1 81 ? -0.002 6.981 14.929 1.00 88.06 81 GLY A CA 1
ATOM 585 C C . GLY A 1 81 ? 0.369 5.912 15.954 1.00 88.06 81 GLY A C 1
ATOM 586 O O . GLY A 1 81 ? 0.206 6.167 17.147 1.00 88.06 81 GLY A O 1
ATOM 587 N N . ASP A 1 82 ? 0.847 4.740 15.522 1.00 88.06 82 ASP A N 1
ATOM 588 C CA . ASP A 1 82 ? 1.116 3.624 16.426 1.00 88.06 82 ASP A CA 1
ATOM 589 C C . ASP A 1 82 ? 2.296 2.723 15.975 1.00 88.06 82 ASP A C 1
ATOM 591 O O . ASP A 1 82 ? 2.219 2.075 14.925 1.00 88.06 82 ASP A O 1
ATOM 595 N N . PRO A 1 83 ? 3.378 2.627 16.779 1.00 89.81 83 PRO A N 1
ATOM 596 C CA . PRO A 1 83 ? 4.567 1.841 16.442 1.00 89.81 83 PRO A CA 1
ATOM 597 C C . PRO A 1 83 ? 4.334 0.340 16.247 1.00 89.81 83 PRO A C 1
ATOM 599 O O . PRO A 1 83 ? 5.057 -0.285 15.475 1.00 89.81 83 PRO A O 1
ATOM 602 N N . GLU A 1 84 ? 3.366 -0.253 16.943 1.00 87.62 84 GLU A N 1
ATOM 603 C CA . GLU A 1 84 ? 3.081 -1.686 16.828 1.00 87.62 84 GLU A CA 1
ATOM 604 C C . GLU A 1 84 ? 2.342 -2.001 15.513 1.00 87.62 84 GLU A C 1
ATOM 606 O O . GLU A 1 84 ? 2.640 -3.009 14.875 1.00 87.62 84 GLU A O 1
ATOM 611 N N . VAL A 1 85 ? 1.463 -1.104 15.041 1.00 88.69 85 VAL A N 1
ATOM 612 C CA . VAL A 1 85 ? 0.814 -1.227 13.716 1.00 88.69 85 VAL A CA 1
ATOM 613 C C . VAL A 1 85 ? 1.853 -1.085 12.612 1.00 88.69 85 VAL A C 1
ATOM 615 O O . VAL A 1 85 ? 1.857 -1.836 11.635 1.00 88.69 85 VAL A O 1
ATOM 618 N N . LEU A 1 86 ? 2.789 -0.152 12.794 1.00 92.38 86 LEU A N 1
ATOM 619 C CA . LEU A 1 86 ? 3.908 0.018 11.880 1.00 92.38 86 LEU A CA 1
ATOM 620 C C . LEU A 1 86 ? 4.770 -1.249 11.776 1.00 92.38 86 LEU A C 1
ATOM 622 O O . LEU A 1 86 ? 5.303 -1.532 10.704 1.00 92.38 86 LEU A O 1
ATOM 626 N N . GLU A 1 87 ? 4.900 -2.029 12.849 1.00 92.25 87 GLU A N 1
ATOM 627 C CA . GLU A 1 87 ? 5.701 -3.255 12.842 1.00 92.25 87 GLU A CA 1
ATOM 628 C C . GLU A 1 87 ? 5.100 -4.354 11.951 1.00 92.25 87 GLU A C 1
ATOM 630 O O . G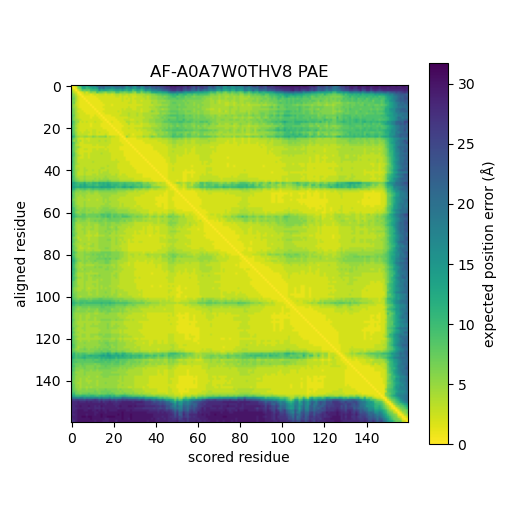LU A 1 87 ? 5.830 -5.007 11.199 1.00 92.25 87 GLU A O 1
ATOM 635 N N . ALA A 1 88 ? 3.772 -4.505 11.941 1.00 88.75 88 ALA A N 1
ATOM 636 C CA . ALA A 1 88 ? 3.089 -5.425 11.029 1.00 88.75 88 ALA A CA 1
ATOM 637 C C . ALA A 1 88 ? 3.358 -5.062 9.556 1.00 88.75 88 ALA A C 1
ATOM 639 O O . ALA A 1 88 ? 3.769 -5.912 8.755 1.00 88.75 88 ALA A O 1
ATOM 640 N N . ALA A 1 89 ? 3.234 -3.777 9.216 1.00 92.19 89 ALA A N 1
ATOM 641 C CA . ALA A 1 89 ? 3.525 -3.281 7.875 1.00 92.19 89 ALA A CA 1
ATOM 642 C C . ALA A 1 89 ? 5.008 -3.421 7.501 1.00 92.19 89 ALA A C 1
ATOM 644 O O . ALA A 1 89 ? 5.315 -3.828 6.381 1.00 92.19 89 ALA A O 1
ATOM 645 N N . ARG A 1 90 ? 5.943 -3.159 8.429 1.00 94.69 90 ARG A N 1
ATOM 646 C CA . ARG A 1 90 ? 7.387 -3.381 8.211 1.00 94.69 90 ARG A CA 1
ATOM 647 C C . ARG A 1 90 ? 7.679 -4.825 7.840 1.00 94.69 90 ARG A C 1
ATOM 649 O O . ARG A 1 90 ? 8.431 -5.065 6.896 1.00 94.69 90 ARG A O 1
ATOM 656 N N . LYS A 1 91 ? 7.069 -5.779 8.546 1.00 94.94 91 LYS A N 1
ATOM 657 C CA . LYS A 1 91 ? 7.242 -7.207 8.272 1.00 94.94 91 LYS A CA 1
ATOM 658 C C . LYS A 1 91 ? 6.763 -7.570 6.866 1.00 94.94 91 LYS A C 1
ATOM 660 O O . LYS A 1 91 ? 7.514 -8.205 6.128 1.00 94.94 91 LYS A O 1
ATOM 665 N N . ARG A 1 92 ? 5.561 -7.136 6.466 1.00 94.00 92 ARG A N 1
ATOM 666 C CA . ARG A 1 92 ? 5.033 -7.382 5.108 1.00 94.00 92 ARG A CA 1
ATOM 667 C C . ARG A 1 92 ? 5.887 -6.719 4.027 1.00 94.00 92 ARG A C 1
ATOM 669 O O . ARG A 1 92 ? 6.279 -7.370 3.063 1.00 94.00 92 ARG A O 1
ATOM 676 N N . GLN A 1 93 ? 6.287 -5.470 4.243 1.00 94.19 93 GLN A N 1
ATOM 677 C CA . GLN A 1 93 ? 7.165 -4.735 3.334 1.00 94.19 93 GLN A CA 1
ATOM 678 C C . GLN A 1 93 ? 8.543 -5.397 3.165 1.00 94.19 93 GLN A C 1
ATOM 680 O O . GLN A 1 93 ? 9.087 -5.424 2.059 1.00 94.19 93 GLN A O 1
ATOM 685 N N . ALA A 1 94 ? 9.119 -5.947 4.238 1.00 96.31 94 ALA A N 1
ATOM 686 C CA . ALA A 1 94 ? 10.370 -6.700 4.173 1.00 96.31 94 ALA A CA 1
ATOM 687 C C . ALA A 1 94 ? 10.210 -7.999 3.368 1.00 96.31 94 ALA A C 1
ATOM 689 O O . ALA A 1 94 ? 11.059 -8.301 2.533 1.00 96.31 94 ALA A O 1
ATOM 690 N N . GLN A 1 95 ? 9.101 -8.721 3.554 1.00 95.75 95 GLN A N 1
ATOM 691 C CA . GLN A 1 95 ? 8.799 -9.947 2.807 1.00 95.75 95 GLN A CA 1
ATOM 692 C C . GLN A 1 95 ? 8.619 -9.683 1.308 1.00 95.75 95 GLN A C 1
ATOM 694 O O . GLN A 1 95 ? 9.173 -10.409 0.482 1.00 95.75 95 GLN A O 1
ATOM 699 N N . TRP A 1 96 ? 7.883 -8.634 0.929 1.00 95.56 96 TRP A N 1
ATOM 700 C CA . TRP A 1 96 ? 7.739 -8.258 -0.481 1.00 95.56 96 TRP A CA 1
ATOM 701 C C . TRP A 1 96 ? 9.080 -7.866 -1.098 1.00 95.56 96 TRP A C 1
ATOM 703 O O . TRP A 1 96 ? 9.384 -8.281 -2.215 1.00 95.56 96 TRP A O 1
ATOM 713 N N . MET A 1 97 ? 9.920 -7.134 -0.360 1.00 95.81 97 MET A N 1
ATOM 714 C CA . MET A 1 97 ? 11.270 -6.803 -0.817 1.00 95.81 97 MET A CA 1
ATOM 715 C C . MET A 1 97 ? 12.148 -8.040 -0.996 1.00 95.81 97 MET A C 1
ATOM 717 O O . MET A 1 97 ? 12.830 -8.160 -2.008 1.00 95.81 97 MET A O 1
ATOM 721 N N . GLU A 1 98 ? 12.137 -8.971 -0.045 1.00 96.38 98 GLU A N 1
ATOM 722 C CA . GLU A 1 98 ? 12.904 -10.213 -0.147 1.00 96.38 98 GLU A CA 1
ATOM 723 C C . GLU A 1 98 ? 12.488 -11.025 -1.380 1.00 96.38 98 GLU A C 1
ATOM 725 O O . GLU A 1 98 ? 13.347 -11.467 -2.144 1.00 96.38 98 GLU A O 1
ATOM 730 N N . ARG A 1 99 ? 11.178 -11.125 -1.644 1.00 94.56 99 ARG A N 1
ATOM 731 C CA . ARG A 1 99 ? 10.644 -11.744 -2.866 1.00 94.56 99 ARG A CA 1
ATOM 732 C C . ARG A 1 99 ? 11.139 -11.035 -4.131 1.00 94.56 99 ARG A C 1
ATOM 734 O O . ARG A 1 99 ? 11.545 -11.710 -5.071 1.00 94.56 99 ARG A O 1
ATOM 741 N N . MET A 1 100 ? 11.150 -9.698 -4.155 1.00 94.44 100 MET A N 1
ATOM 742 C CA . MET A 1 100 ? 11.674 -8.923 -5.293 1.00 94.44 100 MET A CA 1
ATOM 743 C C . MET A 1 100 ? 13.169 -9.187 -5.519 1.00 94.44 100 MET A C 1
ATOM 745 O O . MET A 1 100 ? 13.606 -9.365 -6.653 1.00 94.44 100 MET A O 1
ATOM 749 N N . LEU A 1 101 ? 13.947 -9.272 -4.439 1.00 94.62 101 LEU A N 1
ATOM 750 C CA . LEU A 1 101 ? 15.388 -9.534 -4.475 1.00 94.62 101 LEU A CA 1
ATOM 751 C C . LEU A 1 101 ? 15.752 -10.977 -4.848 1.00 94.62 101 LEU A C 1
ATOM 753 O O . LEU A 1 101 ? 16.901 -11.225 -5.212 1.00 94.62 101 LEU A O 1
ATOM 757 N N . GLY A 1 102 ? 14.808 -11.914 -4.733 1.00 92.50 102 GLY A N 1
ATOM 758 C CA . GLY A 1 102 ? 14.929 -13.282 -5.241 1.00 92.50 102 GLY A CA 1
ATOM 759 C C . GLY A 1 102 ? 14.604 -13.424 -6.733 1.00 92.50 102 GLY A C 1
ATOM 760 O O . GLY A 1 102 ? 14.722 -14.523 -7.272 1.00 92.50 102 GLY A O 1
ATOM 761 N N . GLY A 1 103 ? 14.175 -12.342 -7.392 1.00 89.31 103 GLY A N 1
ATOM 762 C CA . GLY A 1 103 ? 13.895 -12.307 -8.825 1.00 89.31 103 GLY A CA 1
ATOM 763 C C . GLY A 1 103 ? 15.151 -12.204 -9.698 1.00 89.31 103 GLY A C 1
ATOM 764 O O . GLY A 1 103 ? 16.282 -12.340 -9.240 1.00 89.31 103 GLY A O 1
ATOM 765 N N . THR A 1 104 ? 14.947 -11.951 -10.992 1.00 88.56 104 THR A N 1
ATOM 766 C CA . THR A 1 104 ? 16.029 -11.870 -11.993 1.00 88.56 104 THR A CA 1
ATOM 767 C C . THR A 1 104 ? 16.627 -10.472 -12.160 1.00 88.56 104 THR A C 1
ATOM 769 O O . THR A 1 104 ? 17.597 -10.311 -12.899 1.00 88.56 104 THR A O 1
ATOM 772 N N . LEU A 1 105 ? 16.036 -9.454 -11.532 1.00 92.69 105 LEU A N 1
ATOM 773 C CA . LEU A 1 105 ? 16.492 -8.068 -11.614 1.00 92.69 105 LEU A CA 1
ATOM 774 C C . LEU A 1 105 ? 17.744 -7.851 -10.749 1.00 92.69 105 LEU A C 1
ATOM 776 O O . LEU A 1 105 ? 17.898 -8.478 -9.699 1.00 92.69 105 LEU A O 1
ATOM 780 N N . ALA A 1 106 ? 18.629 -6.938 -11.161 1.00 93.31 106 ALA A N 1
ATOM 781 C CA . ALA A 1 106 ? 19.732 -6.500 -10.310 1.00 93.31 106 ALA A CA 1
ATOM 782 C C . ALA A 1 106 ? 19.191 -5.929 -8.987 1.00 93.31 106 ALA A C 1
ATOM 784 O O . ALA A 1 106 ? 18.151 -5.267 -8.948 1.00 93.31 106 ALA A O 1
ATOM 785 N N . ARG A 1 107 ? 19.892 -6.187 -7.880 1.00 94.44 107 ARG A N 1
ATOM 786 C CA . ARG A 1 107 ? 19.396 -5.844 -6.536 1.00 94.44 107 ARG A CA 1
ATOM 787 C C . ARG A 1 107 ? 19.215 -4.338 -6.370 1.00 94.44 107 ARG A C 1
ATOM 789 O O . ARG A 1 107 ? 18.252 -3.898 -5.750 1.00 94.44 107 ARG A O 1
ATOM 796 N N . GLU A 1 108 ? 20.139 -3.564 -6.923 1.00 95.06 108 GLU A N 1
ATOM 797 C CA . GLU A 1 108 ? 20.145 -2.105 -6.912 1.00 95.06 108 GLU A CA 1
ATOM 798 C C . GLU A 1 108 ? 18.941 -1.548 -7.679 1.00 95.06 108 GLU A C 1
ATOM 800 O O . GLU A 1 108 ? 18.261 -0.647 -7.187 1.00 95.06 108 GLU A O 1
ATOM 805 N N . ASP A 1 109 ? 18.629 -2.139 -8.834 1.00 95.25 109 ASP A N 1
ATOM 806 C CA . ASP A 1 109 ? 17.484 -1.746 -9.654 1.00 95.25 109 ASP A CA 1
ATOM 807 C C . ASP A 1 109 ? 16.157 -2.075 -8.957 1.00 95.25 109 ASP A C 1
ATOM 809 O O . ASP A 1 109 ? 15.233 -1.263 -8.990 1.00 95.25 109 ASP A O 1
ATOM 813 N N . ALA A 1 110 ? 16.065 -3.213 -8.259 1.00 95.81 110 ALA A N 1
ATOM 814 C CA . ALA A 1 110 ? 14.882 -3.557 -7.468 1.00 95.81 110 ALA A CA 1
ATOM 815 C C . ALA A 1 110 ? 14.609 -2.520 -6.364 1.00 95.81 110 ALA A C 1
ATOM 817 O O . ALA A 1 110 ? 13.474 -2.066 -6.208 1.00 95.81 110 ALA A O 1
ATOM 818 N N . TRP A 1 111 ? 15.646 -2.094 -5.631 1.00 96.56 111 TRP A N 1
ATOM 819 C CA . TRP A 1 111 ? 15.523 -1.023 -4.635 1.00 96.56 111 TRP A CA 1
ATOM 820 C C . TRP A 1 111 ? 15.134 0.311 -5.266 1.00 96.56 111 TRP A C 1
ATOM 822 O O . TRP A 1 111 ? 14.230 0.982 -4.769 1.00 96.56 111 TRP A O 1
ATOM 832 N N . LEU A 1 112 ? 15.795 0.689 -6.362 1.00 97.19 112 LEU A N 1
ATOM 833 C CA . LEU A 1 112 ? 15.549 1.952 -7.048 1.00 97.19 112 LEU A CA 1
ATOM 834 C C . LEU A 1 112 ? 14.104 2.051 -7.545 1.00 97.19 112 LEU A C 1
ATOM 836 O O . LEU A 1 112 ? 13.429 3.048 -7.286 1.00 97.19 112 LEU A O 1
ATOM 840 N N . VAL A 1 113 ? 13.625 1.019 -8.243 1.00 97.19 113 VAL A N 1
ATOM 841 C CA . VAL A 1 113 ? 12.271 1.002 -8.803 1.00 97.19 113 VAL A CA 1
ATOM 842 C C . VAL A 1 113 ? 11.227 1.003 -7.692 1.00 97.19 113 VAL A C 1
ATOM 844 O O . VAL A 1 113 ? 10.270 1.774 -7.774 1.00 97.19 113 VAL A O 1
ATOM 847 N N . ARG A 1 114 ? 11.429 0.215 -6.629 1.00 96.38 114 ARG A N 1
ATOM 848 C CA . ARG A 1 114 ? 10.526 0.207 -5.474 1.00 96.38 114 ARG A CA 1
ATOM 849 C C . ARG A 1 114 ? 10.439 1.580 -4.810 1.00 96.38 114 ARG A C 1
ATOM 851 O O . ARG A 1 114 ? 9.338 2.083 -4.627 1.00 96.38 114 ARG A O 1
ATOM 858 N N . PHE A 1 115 ? 11.570 2.214 -4.498 1.00 97.62 115 PHE A N 1
ATOM 859 C CA . PHE A 1 115 ? 11.554 3.5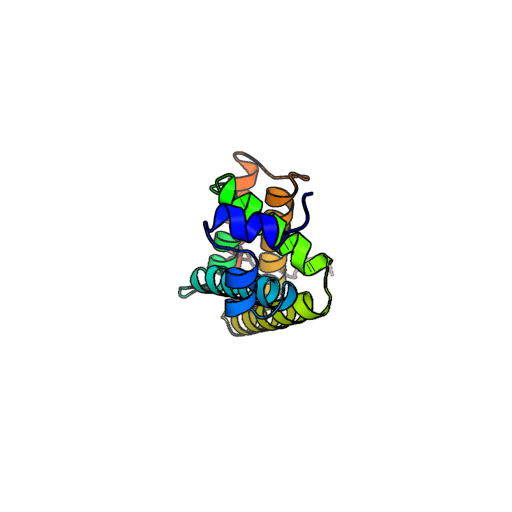32 -3.856 1.00 97.62 115 PHE A CA 1
ATOM 860 C C . PHE A 1 115 ? 10.933 4.611 -4.742 1.00 97.62 115 PHE A C 1
ATOM 862 O O . PHE A 1 115 ? 10.240 5.493 -4.238 1.00 97.62 115 PHE A O 1
ATOM 869 N N . ALA A 1 116 ? 11.138 4.542 -6.057 1.00 97.12 116 ALA A N 1
ATOM 870 C CA . ALA A 1 116 ? 10.469 5.445 -6.983 1.00 97.12 116 ALA A CA 1
ATOM 871 C C . ALA A 1 116 ? 8.948 5.211 -7.026 1.00 97.12 116 ALA A C 1
ATOM 873 O O . ALA A 1 116 ? 8.192 6.180 -7.092 1.00 97.12 116 ALA A O 1
ATOM 874 N N . ALA A 1 117 ? 8.494 3.955 -6.952 1.00 96.75 117 ALA A N 1
ATOM 875 C CA . ALA A 1 117 ? 7.075 3.613 -6.862 1.00 96.75 117 ALA A CA 1
ATOM 876 C C . ALA A 1 117 ? 6.448 4.101 -5.544 1.00 96.75 117 ALA A C 1
ATOM 878 O O . ALA A 1 117 ? 5.398 4.739 -5.573 1.00 96.75 117 ALA A O 1
ATOM 879 N N . ASP A 1 118 ? 7.124 3.896 -4.409 1.00 95.69 118 ASP A N 1
ATOM 880 C CA . ASP A 1 118 ? 6.694 4.419 -3.106 1.00 95.69 118 ASP A CA 1
ATOM 881 C C . ASP A 1 118 ? 6.627 5.953 -3.122 1.00 95.69 118 ASP A C 1
ATOM 883 O O . ASP A 1 118 ? 5.651 6.549 -2.669 1.00 95.69 118 ASP A O 1
ATOM 887 N N . GLY A 1 119 ? 7.641 6.612 -3.692 1.00 95.44 119 GLY A N 1
ATOM 888 C CA . GLY A 1 119 ? 7.675 8.066 -3.841 1.00 95.44 119 GLY A CA 1
ATOM 889 C C . GLY A 1 119 ? 6.532 8.600 -4.705 1.00 95.44 119 GLY A C 1
ATOM 890 O O . GLY A 1 119 ? 5.942 9.626 -4.368 1.00 95.44 119 GLY A O 1
ATOM 891 N N . LEU A 1 120 ? 6.178 7.893 -5.782 1.00 95.12 120 LEU A N 1
ATOM 892 C CA . LEU A 1 120 ? 5.025 8.237 -6.611 1.00 95.12 120 LEU A CA 1
ATOM 893 C C . LEU A 1 120 ? 3.711 8.088 -5.838 1.00 95.12 120 LEU A C 1
ATOM 895 O O . LEU A 1 120 ? 2.883 8.995 -5.887 1.00 95.12 120 LEU A O 1
ATOM 899 N N . TRP A 1 121 ? 3.544 6.994 -5.093 1.00 95.12 121 TRP A N 1
ATOM 90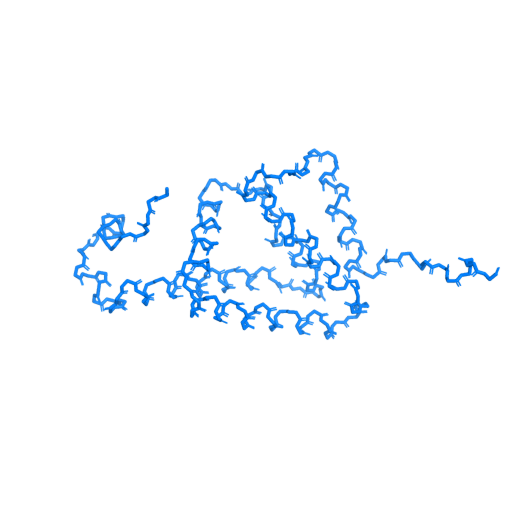0 C CA . TRP A 1 121 ? 2.382 6.779 -4.229 1.00 95.12 121 TRP A CA 1
ATOM 901 C C . TRP A 1 121 ? 2.241 7.900 -3.188 1.00 95.12 121 TRP A C 1
ATOM 903 O O . TRP A 1 121 ? 1.170 8.491 -3.059 1.00 95.12 121 TRP A O 1
ATOM 913 N N . PHE A 1 122 ? 3.335 8.281 -2.515 1.00 94.38 122 PHE A N 1
ATOM 914 C CA . PHE A 1 122 ? 3.346 9.407 -1.573 1.00 94.38 122 PHE A CA 1
ATOM 915 C C . PHE A 1 122 ? 2.992 10.738 -2.247 1.00 94.38 122 PHE A C 1
ATOM 917 O O . PHE A 1 122 ? 2.210 11.519 -1.698 1.00 94.38 122 PHE A O 1
ATOM 924 N N . ALA A 1 123 ? 3.549 11.004 -3.430 1.00 93.56 123 ALA A N 1
ATOM 925 C CA . ALA A 1 123 ? 3.260 12.209 -4.198 1.00 93.56 123 ALA A CA 1
ATOM 926 C C . ALA A 1 123 ? 1.784 12.275 -4.616 1.00 93.56 123 ALA A C 1
ATOM 928 O O . ALA A 1 123 ? 1.162 13.331 -4.493 1.00 93.56 123 ALA A O 1
ATOM 929 N N . ASP A 1 124 ? 1.209 11.161 -5.076 1.00 92.69 124 ASP A N 1
ATOM 930 C CA . ASP A 1 124 ? -0.207 11.059 -5.439 1.00 92.69 124 ASP A CA 1
ATOM 931 C C . ASP A 1 124 ? -1.121 11.219 -4.211 1.00 92.69 124 ASP A C 1
ATOM 933 O O . ASP A 1 124 ? -2.177 11.851 -4.307 1.00 92.69 124 ASP A O 1
ATOM 937 N N . LEU A 1 125 ? -0.736 10.646 -3.067 1.00 92.50 125 LEU A N 1
ATOM 938 C CA . LEU A 1 125 ? -1.537 10.645 -1.845 1.00 92.50 125 LEU A CA 1
ATOM 939 C C . LEU A 1 125 ? -1.572 12.018 -1.165 1.00 92.50 125 LEU A C 1
ATOM 941 O O . LEU A 1 125 ? -2.628 12.467 -0.724 1.00 92.50 125 LEU A O 1
ATOM 945 N N . LEU A 1 126 ? -0.420 12.685 -1.075 1.00 91.06 126 LEU A N 1
ATOM 946 C CA . LEU A 1 126 ? -0.283 13.973 -0.391 1.00 91.06 126 LEU A CA 1
ATOM 947 C C . LEU A 1 126 ? -0.481 15.174 -1.326 1.00 91.06 126 LEU A C 1
ATOM 949 O O . LEU A 1 126 ? -0.579 16.305 -0.852 1.00 91.06 126 LEU A O 1
ATOM 953 N N . GLY A 1 127 ? -0.520 14.948 -2.643 1.00 89.88 127 GLY A N 1
ATOM 954 C CA . GLY A 1 127 ? -0.589 16.015 -3.642 1.00 89.88 127 GLY A CA 1
ATOM 955 C C . GLY A 1 127 ? 0.683 16.868 -3.695 1.00 89.88 127 GLY A C 1
ATOM 956 O O . GLY A 1 127 ? 0.615 18.062 -3.985 1.00 89.88 127 GLY A O 1
ATOM 957 N N . ILE A 1 128 ? 1.841 16.283 -3.370 1.00 89.69 128 ILE A N 1
ATOM 958 C CA . ILE A 1 128 ? 3.127 16.988 -3.300 1.00 89.69 128 ILE A CA 1
ATOM 959 C C . ILE A 1 128 ? 3.988 16.559 -4.482 1.00 89.69 128 ILE A C 1
ATOM 961 O O . ILE A 1 128 ? 4.330 15.388 -4.601 1.00 89.69 128 ILE A O 1
ATOM 965 N N . ALA A 1 129 ? 4.377 17.523 -5.324 1.00 87.94 129 ALA A N 1
ATOM 966 C CA . ALA A 1 129 ? 5.265 17.302 -6.471 1.00 87.94 129 ALA A CA 1
ATOM 967 C C . ALA A 1 129 ? 4.811 16.154 -7.402 1.00 87.94 129 ALA A C 1
ATOM 969 O O . ALA A 1 129 ? 5.632 15.436 -7.970 1.00 87.94 129 ALA A O 1
ATOM 970 N N . THR A 1 130 ? 3.497 15.980 -7.557 1.00 88.56 130 THR A N 1
ATOM 971 C CA . THR A 1 130 ? 2.908 14.887 -8.331 1.00 88.56 130 THR A CA 1
ATOM 972 C C . THR A 1 130 ? 3.161 15.078 -9.832 1.00 88.56 130 THR A C 1
ATOM 974 O O . THR A 1 130 ? 2.675 16.058 -10.406 1.00 88.56 130 THR A O 1
ATOM 977 N N . PRO A 1 131 ? 3.890 14.170 -10.508 1.00 91.62 131 PRO A N 1
ATOM 978 C CA . PRO A 1 131 ? 4.039 14.236 -11.956 1.00 91.62 131 PRO A CA 1
ATOM 979 C C . PRO A 1 131 ? 2.677 14.019 -12.622 1.00 91.62 131 PRO A C 1
ATOM 981 O O . PRO A 1 131 ? 1.899 13.159 -12.214 1.00 91.62 131 PRO A O 1
ATOM 984 N N . ALA A 1 132 ? 2.392 14.772 -13.683 1.00 91.00 132 ALA A N 1
ATOM 985 C CA . ALA A 1 132 ? 1.112 14.728 -14.384 1.00 91.00 132 ALA A CA 1
ATOM 986 C C . ALA A 1 132 ? 1.298 14.568 -15.897 1.00 91.00 132 ALA A C 1
ATOM 988 O O . ALA A 1 132 ? 2.397 14.708 -16.433 1.00 91.00 132 ALA A O 1
ATOM 989 N N . GLY A 1 133 ? 0.203 14.261 -16.596 1.00 93.56 133 GLY A N 1
ATOM 990 C CA . GLY A 1 133 ? 0.172 14.231 -18.056 1.00 93.56 133 GLY A CA 1
ATOM 991 C C . GLY A 1 133 ? 1.233 13.313 -18.669 1.00 93.56 133 GLY A C 1
ATOM 992 O O . GLY A 1 133 ? 1.272 12.113 -18.395 1.00 93.56 133 GLY A O 1
ATOM 993 N N . GLU A 1 134 ? 2.056 13.870 -19.554 1.00 95.94 134 GLU A N 1
ATOM 994 C CA . GLU A 1 134 ? 3.073 13.109 -20.278 1.00 95.94 134 GLU A CA 1
ATOM 995 C C . GLU A 1 134 ? 4.255 12.689 -19.401 1.00 95.94 134 GLU A C 1
ATOM 997 O O . GLU A 1 134 ? 4.704 11.548 -19.519 1.00 95.94 134 GLU A O 1
ATOM 1002 N N . ASP A 1 135 ? 4.701 13.549 -18.485 1.00 94.69 135 ASP A N 1
ATOM 1003 C CA . ASP A 1 135 ? 5.825 13.249 -17.590 1.00 94.69 135 ASP A CA 1
ATOM 1004 C C . ASP A 1 135 ? 5.529 12.018 -16.740 1.00 94.69 135 ASP A C 1
ATOM 1006 O O . ASP A 1 135 ? 6.355 11.111 -16.628 1.00 94.69 135 ASP A O 1
ATOM 1010 N N . ARG A 1 136 ? 4.295 11.921 -16.234 1.00 95.00 136 ARG A N 1
ATOM 1011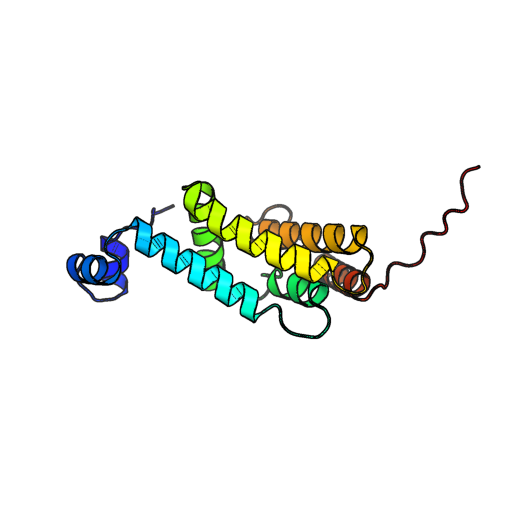 C CA . ARG A 1 136 ? 3.830 10.751 -15.486 1.00 95.00 136 ARG A CA 1
ATOM 1012 C C . ARG A 1 136 ? 3.853 9.478 -16.325 1.00 95.00 136 ARG A C 1
ATOM 1014 O O . ARG A 1 136 ? 4.365 8.454 -15.879 1.00 95.00 136 ARG A O 1
ATOM 1021 N N . ARG A 1 137 ? 3.320 9.535 -17.553 1.00 95.69 137 ARG A N 1
ATOM 1022 C CA . ARG A 1 137 ? 3.313 8.379 -18.467 1.00 95.69 137 ARG A CA 1
ATOM 1023 C C . ARG A 1 1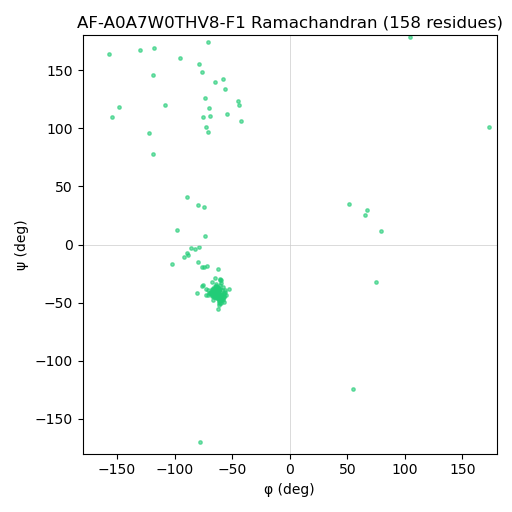37 ? 4.733 7.906 -18.772 1.00 95.69 137 ARG A C 1
ATOM 1025 O O . ARG A 1 137 ? 4.985 6.705 -18.748 1.00 95.69 137 ARG A O 1
ATOM 1032 N N . ARG A 1 138 ? 5.658 8.838 -19.027 1.00 96.69 138 ARG A N 1
ATOM 1033 C CA . ARG A 1 138 ? 7.073 8.533 -19.283 1.00 96.69 138 ARG A CA 1
ATOM 1034 C C . ARG A 1 138 ? 7.757 7.945 -18.051 1.00 96.69 138 ARG A C 1
ATOM 1036 O O . ARG A 1 138 ? 8.495 6.974 -18.195 1.00 96.69 138 ARG A O 1
ATOM 1043 N N . LEU A 1 139 ? 7.483 8.476 -16.858 1.00 95.94 139 LEU A N 1
ATOM 1044 C CA . LEU A 1 139 ? 8.013 7.949 -15.601 1.00 95.94 139 LEU A CA 1
ATOM 1045 C C . LEU A 1 139 ? 7.552 6.507 -15.358 1.00 95.94 139 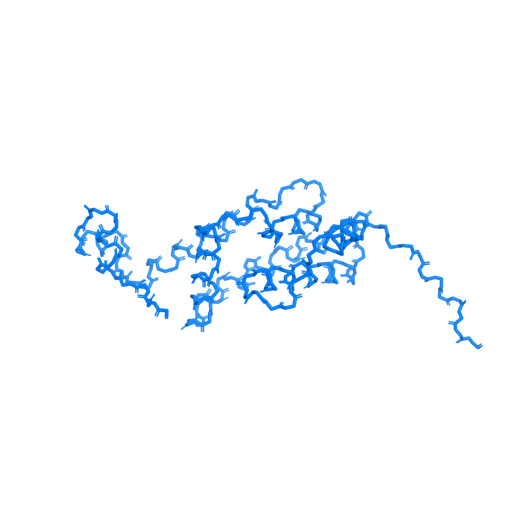LEU A C 1
ATOM 1047 O O . LEU A 1 139 ? 8.394 5.631 -15.178 1.00 95.94 139 LEU A O 1
ATOM 1051 N N . ILE A 1 140 ? 6.244 6.234 -15.429 1.00 96.75 140 ILE A N 1
ATOM 1052 C CA . ILE A 1 140 ? 5.701 4.875 -15.265 1.00 96.75 140 ILE A CA 1
ATOM 1053 C C . ILE A 1 140 ? 6.298 3.919 -16.301 1.00 96.75 140 ILE A C 1
ATOM 1055 O O . ILE A 1 140 ? 6.786 2.848 -15.943 1.00 96.75 140 ILE A O 1
ATOM 1059 N N . ALA A 1 141 ? 6.329 4.310 -17.580 1.00 96.62 141 ALA A N 1
ATOM 1060 C CA . ALA A 1 141 ? 6.930 3.491 -18.630 1.00 96.62 141 ALA A CA 1
ATOM 1061 C C . ALA A 1 141 ? 8.415 3.200 -18.354 1.00 96.62 141 ALA A C 1
ATOM 1063 O O . ALA A 1 141 ? 8.878 2.078 -18.571 1.00 96.62 141 ALA A O 1
ATOM 1064 N N . ARG A 1 142 ? 9.161 4.182 -17.830 1.00 96.38 142 ARG A N 1
ATOM 1065 C CA . ARG A 1 142 ? 10.567 4.008 -17.456 1.00 96.38 142 ARG A CA 1
ATOM 1066 C C . ARG A 1 142 ? 10.733 3.037 -16.290 1.00 96.38 142 ARG A C 1
ATOM 1068 O O . ARG A 1 142 ? 11.598 2.171 -16.379 1.00 96.38 142 ARG A O 1
ATOM 1075 N N . LEU A 1 143 ? 9.914 3.142 -15.243 1.00 96.19 143 LEU A N 1
ATOM 1076 C CA . LEU A 1 143 ? 9.950 2.226 -14.097 1.00 96.19 143 LEU A CA 1
ATOM 1077 C C . LEU A 1 143 ? 9.633 0.785 -14.512 1.00 96.19 143 LEU A C 1
ATOM 1079 O O . LEU A 1 143 ? 10.358 -0.130 -14.137 1.00 96.19 143 LEU A O 1
ATOM 1083 N N . LEU A 1 144 ? 8.618 0.588 -15.358 1.00 95.69 144 LEU A N 1
ATOM 1084 C CA . LEU A 1 144 ? 8.273 -0.732 -15.895 1.00 95.69 144 LEU A CA 1
ATOM 1085 C C . LEU A 1 144 ? 9.376 -1.303 -16.797 1.00 95.69 144 LEU A C 1
ATOM 1087 O O . LEU A 1 144 ? 9.653 -2.498 -16.758 1.00 95.69 144 LEU A O 1
ATOM 1091 N N . SER A 1 145 ? 10.038 -0.457 -17.591 1.00 94.50 145 SER A N 1
ATOM 1092 C CA . SER A 1 145 ? 11.188 -0.875 -18.398 1.00 94.50 145 SER A CA 1
ATOM 1093 C C . SER A 1 145 ? 12.380 -1.293 -17.535 1.00 94.50 145 SER A C 1
ATOM 1095 O O . SER A 1 145 ? 13.078 -2.232 -17.909 1.00 94.50 145 SER A O 1
ATOM 1097 N N . LEU A 1 146 ? 12.638 -0.597 -16.424 1.00 93.69 146 LEU A N 1
ATOM 1098 C CA . LEU A 1 146 ? 13.697 -0.963 -15.482 1.00 93.69 146 LEU A CA 1
ATOM 1099 C C . LEU A 1 146 ? 13.361 -2.272 -14.761 1.00 93.69 146 LEU A C 1
ATOM 1101 O O . LEU A 1 146 ? 14.226 -3.136 -14.678 1.00 93.69 146 LEU A O 1
ATOM 1105 N N . ALA A 1 147 ? 12.106 -2.456 -14.337 1.00 92.94 147 ALA A N 1
ATOM 1106 C CA . ALA A 1 147 ? 11.631 -3.695 -13.717 1.00 92.94 147 ALA A CA 1
ATOM 1107 C C . ALA A 1 147 ? 11.859 -4.930 -14.610 1.00 92.94 147 ALA A C 1
ATOM 1109 O O . ALA A 1 147 ? 12.334 -5.958 -14.137 1.00 92.94 147 ALA A O 1
ATOM 1110 N N . ALA A 1 148 ? 11.663 -4.785 -15.925 1.00 87.56 148 ALA A N 1
ATOM 1111 C CA . ALA A 1 148 ? 11.912 -5.839 -16.909 1.00 87.56 148 ALA A CA 1
ATOM 1112 C C . ALA A 1 148 ? 13.410 -6.117 -17.199 1.00 87.56 148 ALA A C 1
ATOM 1114 O O . ALA A 1 148 ? 13.728 -6.849 -18.137 1.00 87.56 148 ALA A O 1
ATOM 1115 N N . GLY A 1 149 ? 14.347 -5.510 -16.459 1.00 79.88 149 GLY A N 1
ATOM 1116 C CA . GLY A 1 149 ? 15.792 -5.633 -16.695 1.00 79.88 149 GLY A CA 1
ATOM 1117 C C . GLY A 1 149 ? 16.318 -4.751 -17.833 1.00 79.88 149 GLY A C 1
ATOM 1118 O O . GLY A 1 149 ? 17.459 -4.897 -18.266 1.00 79.88 149 GLY A O 1
ATOM 1119 N N . GLY A 1 150 ? 15.506 -3.809 -18.321 1.00 65.19 150 GLY A N 1
ATOM 1120 C CA . GLY A 1 150 ? 15.847 -2.846 -19.372 1.00 65.19 150 GLY A CA 1
ATOM 1121 C C . GLY A 1 150 ? 16.678 -1.657 -18.879 1.00 65.19 150 GLY A C 1
ATOM 1122 O O . GLY A 1 150 ? 16.521 -0.535 -19.375 1.00 65.19 150 GLY A O 1
ATOM 1123 N N . ALA A 1 151 ? 17.559 -1.866 -17.901 1.00 53.94 151 ALA A N 1
ATOM 1124 C CA . ALA A 1 151 ? 18.647 -0.935 -17.663 1.00 53.94 151 ALA A CA 1
ATOM 1125 C C . ALA A 1 151 ? 19.655 -1.131 -18.802 1.00 53.94 151 ALA A C 1
ATOM 1127 O O . ALA A 1 151 ? 20.409 -2.102 -18.840 1.00 53.94 151 ALA A O 1
ATOM 1128 N N . ALA A 1 152 ? 19.626 -0.224 -19.784 1.00 47.16 152 ALA A N 1
ATOM 1129 C CA . ALA A 1 152 ? 20.725 -0.067 -20.724 1.00 47.16 152 ALA A CA 1
ATOM 1130 C C . ALA A 1 152 ? 22.029 -0.107 -19.921 1.00 47.16 152 ALA A C 1
ATOM 1132 O O . ALA A 1 152 ? 22.190 0.695 -19.000 1.00 47.16 152 ALA A O 1
ATOM 1133 N N . ARG A 1 153 ? 22.896 -1.076 -20.245 1.00 42.53 153 ARG A N 1
ATOM 1134 C CA . ARG A 1 153 ? 24.245 -1.212 -19.694 1.00 42.53 153 ARG A CA 1
ATOM 1135 C C . ARG A 1 153 ? 24.861 0.182 -19.640 1.00 42.53 153 ARG A C 1
ATOM 1137 O O . ARG A 1 153 ? 25.177 0.746 -20.686 1.00 42.53 153 ARG A O 1
ATOM 1144 N N . ILE A 1 154 ? 24.977 0.755 -18.446 1.00 44.44 154 ILE A N 1
ATOM 1145 C CA . ILE A 1 154 ? 25.827 1.920 -18.256 1.00 44.44 154 ILE A CA 1
ATOM 1146 C C . ILE A 1 154 ? 27.231 1.349 -18.382 1.00 44.44 154 ILE A C 1
ATOM 1148 O O . ILE A 1 154 ? 27.726 0.687 -17.473 1.00 44.44 154 ILE A O 1
ATOM 1152 N N . ASP A 1 155 ? 27.787 1.482 -19.582 1.00 38.31 155 ASP A N 1
ATOM 1153 C CA . ASP A 1 155 ? 29.133 1.053 -19.912 1.00 38.31 155 ASP A CA 1
ATOM 1154 C C . ASP A 1 155 ? 30.088 1.714 -18.915 1.00 38.31 155 ASP A C 1
ATOM 1156 O O . ASP A 1 155 ? 30.230 2.937 -18.875 1.00 38.31 155 ASP A O 1
ATOM 1160 N N . SER A 1 156 ? 30.708 0.907 -18.056 1.00 42.25 156 SER A N 1
ATOM 1161 C CA . SER A 1 156 ? 31.662 1.337 -17.033 1.00 42.25 156 SER A CA 1
ATOM 1162 C C . SER A 1 156 ? 33.024 1.712 -17.636 1.00 42.25 156 SER A C 1
ATOM 1164 O O . SER A 1 156 ? 34.069 1.525 -17.014 1.00 42.25 156 SER A O 1
ATOM 1166 N N . SER A 1 157 ? 33.034 2.235 -18.859 1.00 44.72 157 SER A N 1
ATOM 1167 C CA . SER A 1 157 ? 34.212 2.726 -19.559 1.00 44.72 157 SER A CA 1
ATOM 1168 C C . SER A 1 157 ? 34.056 4.212 -19.859 1.00 44.72 157 SER A C 1
ATOM 1170 O O . SER A 1 157 ? 33.719 4.578 -20.974 1.00 44.72 157 SER A O 1
ATOM 1172 N N . VAL A 1 158 ? 34.263 5.042 -18.839 1.00 43.38 158 VAL A N 1
ATOM 1173 C CA . VAL A 1 158 ? 34.803 6.421 -18.836 1.00 43.38 158 VAL A CA 1
ATOM 1174 C C . VAL A 1 158 ? 34.604 6.857 -17.377 1.00 43.38 158 VAL A C 1
ATOM 1176 O O . VAL A 1 158 ? 33.487 7.076 -16.933 1.00 43.38 158 VAL A O 1
ATOM 1179 N N . ASN A 1 159 ? 35.611 6.846 -16.512 1.00 36.22 159 ASN A N 1
ATOM 1180 C CA . ASN A 1 159 ? 36.763 7.723 -16.612 1.00 36.22 159 ASN A CA 1
ATOM 1181 C C . ASN A 1 159 ? 37.959 7.066 -15.904 1.00 36.22 159 ASN A C 1
ATOM 1183 O O . ASN A 1 159 ? 37.965 6.917 -14.680 1.00 36.22 159 ASN A O 1
ATOM 1187 N N . ARG A 1 160 ? 38.931 6.644 -16.711 1.00 41.22 160 ARG A N 1
ATOM 1188 C CA . ARG A 1 160 ? 40.316 6.413 -16.313 1.00 41.22 160 ARG A CA 1
ATOM 1189 C C . ARG A 1 160 ? 41.115 7.616 -16.793 1.00 41.22 160 ARG A C 1
ATOM 1191 O O . ARG A 1 160 ? 40.766 8.099 -17.893 1.00 41.22 160 ARG A O 1
#

Solvent-accessible surface area (backbone atoms only — not comparable to full-atom values): 9149 Å² total; per-residue (Å²): 131,86,71,92,44,62,62,59,51,12,61,75,69,75,46,49,53,67,54,51,38,69,76,41,71,39,75,62,49,44,51,49,51,52,50,51,50,52,51,50,58,52,53,71,47,47,54,73,99,48,45,56,41,19,42,43,59,65,34,55,53,87,85,54,52,71,66,57,51,50,50,56,50,51,49,53,50,47,43,74,71,32,73,70,57,31,48,57,52,50,53,53,53,50,51,55,48,52,54,43,60,69,48,92,44,57,63,67,56,50,51,51,44,49,53,52,24,52,49,48,30,50,13,60,72,69,68,49,91,54,71,54,76,66,60,32,54,52,51,53,52,49,45,44,37,44,46,74,56,58,62,73,79,76,71,90,81,80,86,130

Foldseek 3Di:
DPQDDLCVVCVVVVHDSVVSCVVQVDPVSVLLVLLVVVLVVLVVQCDDQQSLLSLLVSLACPVPDPVVLVSVVNNVCSLVVDVVSVVVVVVSVVVSLVVNCPHPADNVLSVVLNVLSNVQSVCVSVVNPHDDDPRVVVSSVVSNCSSVVVPDPPPPPDDD

Mean predicted aligned error: 6.27 Å

Secondary structure (DSSP, 8-state):
-----HHHHHHHTTS-HHHHHHHHSSHHHHHHHHHHHHHHHHHTTS-SS-HHHHHHHHH--TT--HHHHHHHHHHHHHHHH-HHHHHHHHHHHHHHHHHHHTSSS-HHHHHHHHHHHHHHHHHHHHTSS---HHHHHHHHHHHHHHHTT--------S--

pLDDT: mean 88.3, std 13.51, range [36.22, 97.62]

Nearest PDB structures (foldseek):
  3iuv-assembly1_A-2  TM=6.785E-01  e=4.873E-03  Streptomyces coelicolor A3(2)
  2dg8-assembly1_D  TM=5.739E-01  e=1.520E-02  Streptomyces coelicolor A3(2)
  2qib-assembly1_B  TM=5.822E-01  e=4.742E-02  Streptomyces coelicolor A3(2)